Protein AF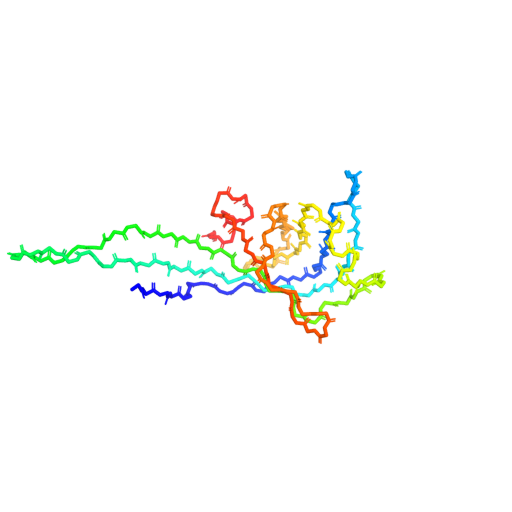-A0A7U9XA75-F1 (afdb_monomer_lite)

Secondary structure (DSSP, 8-state):
-EEEEEEEEE-EEEEEEEEETTEEEEEEEE--EEEEEEEEEEE--TTS--EEEEEEEEEEEEE-S-EESS---HHHHTTEEEEEEEEEEEPTTS-EEEEEEEEEEEEEE-TTS-EEEEE-TTSHHHHHHT-

Foldseek 3Di:
DDKDWDDKFWWAFKWKWFQFPNDTHTFFTAGKIKTKMWDKDWADDVPDDIDIDDTFIKIKIKGWQTGTPDDDDPVNVVRGPAMKMWTWGQDPVRDTDIAIQGGWDWPDDDVRTMTITIDGCPGPSNVVVVD

Structure (mmCIF, N/CA/C/O backbone):
data_AF-A0A7U9XA75-F1
#
_entry.id   AF-A0A7U9XA75-F1
#
loop_
_atom_site.group_PDB
_atom_site.id
_atom_site.type_symbol
_atom_site.label_atom_id
_atom_site.label_alt_id
_atom_site.label_comp_id
_atom_site.label_asym_id
_atom_site.label_entity_id
_atom_site.label_seq_id
_atom_site.pdbx_PDB_ins_code
_atom_site.Cartn_x
_atom_site.Cartn_y
_atom_site.Cartn_z
_atom_site.occupancy
_atom_site.B_iso_or_equiv
_atom_site.auth_seq_id
_atom_site.auth_comp_id
_atom_site.auth_asym_id
_atom_site.auth_atom_id
_atom_site.pdbx_PDB_model_num
ATOM 1 N N . MET A 1 1 ? -1.209 5.972 25.155 1.00 63.94 1 MET A N 1
ATOM 2 C CA . MET A 1 1 ? -1.736 6.160 23.784 1.00 63.94 1 MET A CA 1
ATOM 3 C C . MET A 1 1 ? -2.526 4.917 23.411 1.00 63.94 1 MET A C 1
ATOM 5 O O . MET A 1 1 ? -2.012 3.831 23.645 1.00 63.94 1 MET A O 1
ATOM 9 N N . LYS A 1 2 ? -3.757 5.048 22.902 1.00 73.56 2 LYS A N 1
ATOM 10 C CA . LYS A 1 2 ? -4.583 3.900 22.490 1.00 73.56 2 LYS A CA 1
ATOM 11 C C . LYS A 1 2 ? -4.804 3.949 20.978 1.00 73.56 2 LYS A C 1
ATOM 13 O O . LYS A 1 2 ? -5.177 4.998 20.458 1.00 73.56 2 LYS A O 1
ATOM 18 N N . LYS A 1 3 ? -4.570 2.821 20.302 1.00 77.56 3 LYS A N 1
ATOM 19 C CA . LYS A 1 3 ? -4.918 2.610 18.892 1.00 77.56 3 LYS A CA 1
ATOM 20 C C . LYS A 1 3 ? -6.161 1.728 18.814 1.00 77.56 3 LYS A C 1
ATOM 22 O O . LYS A 1 3 ? -6.282 0.777 19.589 1.00 77.56 3 LYS A O 1
ATOM 27 N N . ARG A 1 4 ? -7.081 2.041 17.909 1.00 83.44 4 ARG A N 1
ATOM 28 C CA . ARG A 1 4 ? -8.281 1.237 17.652 1.00 83.44 4 ARG A CA 1
ATOM 29 C C . ARG A 1 4 ? -8.535 1.178 16.151 1.00 83.44 4 ARG A C 1
ATOM 31 O O . ARG A 1 4 ? -8.565 2.221 15.515 1.00 83.44 4 ARG A O 1
ATOM 38 N N . MET A 1 5 ? -8.748 -0.016 15.609 1.00 86.62 5 MET A N 1
ATOM 39 C CA . MET A 1 5 ? -9.224 -0.167 14.235 1.00 86.62 5 MET A CA 1
ATOM 40 C C . MET A 1 5 ? -10.698 0.232 14.160 1.00 86.62 5 MET A C 1
ATOM 42 O O . MET A 1 5 ? -11.500 -0.208 14.985 1.00 86.62 5 MET A O 1
ATOM 46 N N . ILE A 1 6 ? -11.030 1.091 13.202 1.00 87.88 6 ILE A N 1
ATOM 47 C CA . ILE A 1 6 ? -12.381 1.610 12.971 1.00 87.88 6 ILE A CA 1
ATOM 48 C C . ILE A 1 6 ? -13.053 0.874 11.819 1.00 87.88 6 ILE A C 1
ATOM 50 O O . ILE A 1 6 ? -14.214 0.491 11.933 1.00 87.88 6 ILE A O 1
ATOM 54 N N . LYS A 1 7 ? -12.328 0.676 10.716 1.00 87.44 7 LYS A N 1
ATOM 55 C CA . LYS A 1 7 ? -12.845 0.052 9.495 1.00 87.44 7 LYS A CA 1
ATOM 56 C C . LYS A 1 7 ? -11.716 -0.717 8.814 1.00 87.44 7 LYS A C 1
ATOM 58 O O . LYS A 1 7 ? -10.571 -0.272 8.848 1.00 87.44 7 LYS A O 1
ATOM 63 N N . SER A 1 8 ? -12.050 -1.852 8.217 1.00 91.75 8 SER A N 1
ATOM 64 C CA . SER A 1 8 ? -11.159 -2.633 7.360 1.00 91.75 8 SER A CA 1
ATOM 65 C C . SER A 1 8 ? -11.890 -2.871 6.047 1.00 91.75 8 SER A C 1
ATOM 67 O O . SER A 1 8 ? -13.022 -3.358 6.062 1.00 91.75 8 SER A O 1
ATOM 69 N N . ILE A 1 9 ? -11.302 -2.424 4.941 1.00 92.50 9 ILE A N 1
ATOM 70 C CA . ILE A 1 9 ? -11.963 -2.342 3.637 1.00 92.50 9 ILE A CA 1
ATOM 71 C C . ILE A 1 9 ? -11.126 -3.142 2.642 1.00 92.50 9 ILE A C 1
ATOM 73 O O . ILE A 1 9 ? -9.988 -2.743 2.379 1.00 92.50 9 ILE A O 1
ATOM 77 N N . PRO A 1 10 ? -11.637 -4.267 2.116 1.00 94.00 10 PRO A N 1
ATOM 78 C CA . PRO A 1 10 ? -10.975 -4.961 1.026 1.00 94.00 10 PRO A CA 1
ATOM 79 C C . PRO A 1 10 ? -11.109 -4.139 -0.257 1.00 94.00 10 PRO A C 1
ATOM 81 O O . PRO A 1 10 ? -12.158 -3.552 -0.525 1.00 94.00 10 PRO A O 1
ATOM 84 N N . LEU A 1 11 ? -10.037 -4.113 -1.032 1.00 95.06 11 LEU A N 1
ATOM 85 C CA . LEU A 1 11 ? -9.979 -3.573 -2.377 1.00 95.06 11 LEU A CA 1
ATOM 86 C C . LEU A 1 11 ? -9.532 -4.686 -3.327 1.00 95.06 11 LEU A C 1
ATOM 88 O O . LEU A 1 11 ? -8.859 -5.642 -2.930 1.00 95.06 11 LEU A O 1
ATOM 92 N N . GLU A 1 12 ? -9.887 -4.546 -4.592 1.00 95.06 12 GLU A N 1
ATOM 93 C CA . GLU A 1 12 ? -9.619 -5.534 -5.630 1.00 95.06 12 GLU A CA 1
ATOM 94 C C . GLU A 1 12 ? -8.811 -4.917 -6.769 1.00 95.06 12 GLU A C 1
ATOM 96 O O . GLU A 1 12 ? -8.770 -3.696 -6.928 1.00 95.06 12 GLU A O 1
ATOM 101 N N . GLN A 1 13 ? -8.170 -5.772 -7.571 1.00 95.88 13 GLN A N 1
ATOM 102 C CA . GLN A 1 13 ? -7.458 -5.360 -8.791 1.00 95.88 13 GLN A CA 1
ATOM 103 C C . GLN A 1 13 ? -6.424 -4.252 -8.525 1.00 95.88 13 GLN A C 1
ATOM 105 O O . GLN A 1 13 ? -6.259 -3.316 -9.306 1.00 95.88 13 GLN A O 1
ATOM 110 N N . GLY A 1 14 ? -5.736 -4.357 -7.390 1.00 96.75 14 GLY A N 1
ATOM 111 C CA . GLY A 1 14 ? -4.736 -3.400 -6.964 1.00 96.75 14 GLY A CA 1
ATOM 112 C C . GLY A 1 14 ? -3.516 -3.422 -7.869 1.00 96.75 14 GLY A C 1
ATOM 113 O O . GLY A 1 14 ? -2.945 -4.474 -8.148 1.00 96.75 14 GLY A O 1
ATOM 114 N N . GLU A 1 15 ? -3.082 -2.241 -8.279 1.00 97.69 15 GLU A N 1
ATOM 115 C CA . GLU A 1 15 ? -1.858 -2.016 -9.030 1.00 97.69 15 GLU A CA 1
ATOM 116 C C . GLU A 1 15 ? -0.990 -1.018 -8.269 1.00 97.69 15 GLU A C 1
ATOM 118 O O . GLU A 1 15 ? -1.341 0.160 -8.124 1.00 97.69 15 GLU A O 1
ATOM 123 N N . LEU A 1 16 ? 0.143 -1.506 -7.767 1.00 97.00 16 LEU A N 1
ATOM 124 C CA . LEU A 1 16 ? 1.115 -0.728 -7.015 1.00 97.00 16 LEU A CA 1
ATOM 125 C C . LEU A 1 16 ? 2.208 -0.217 -7.951 1.00 97.00 16 LEU A C 1
ATOM 127 O O . LEU A 1 16 ? 2.851 -0.981 -8.676 1.00 97.00 16 LEU A O 1
ATOM 131 N N . TYR A 1 17 ? 2.459 1.081 -7.887 1.00 97.06 17 TYR A N 1
ATOM 132 C CA . TYR A 1 17 ? 3.416 1.785 -8.720 1.00 97.06 17 TYR A CA 1
ATOM 133 C C . TYR A 1 17 ? 4.485 2.472 -7.879 1.00 97.06 17 TYR A C 1
ATOM 135 O O . TYR A 1 17 ? 4.223 2.957 -6.780 1.00 97.06 17 TYR A O 1
ATOM 143 N N . GLY A 1 18 ? 5.682 2.562 -8.448 1.00 95.94 18 GLY A N 1
ATOM 144 C CA . GLY A 1 18 ? 6.785 3.376 -7.963 1.00 95.94 18 GLY A CA 1
ATOM 145 C C . GLY A 1 18 ? 7.078 4.497 -8.950 1.00 95.94 18 GLY A C 1
ATOM 146 O O . GLY A 1 18 ? 7.027 4.294 -10.167 1.00 95.94 18 GLY A O 1
ATOM 147 N N . ILE A 1 19 ? 7.398 5.682 -8.441 1.00 96.38 19 ILE A N 1
ATOM 148 C CA . ILE A 1 19 ? 7.922 6.779 -9.250 1.00 96.38 19 ILE A CA 1
ATOM 149 C C . ILE A 1 19 ? 9.446 6.692 -9.257 1.00 96.38 19 ILE A C 1
ATOM 151 O O . ILE A 1 19 ? 10.080 6.815 -8.214 1.00 96.38 19 ILE A O 1
ATOM 155 N N . ILE A 1 20 ? 10.032 6.490 -10.437 1.00 95.25 20 ILE A N 1
ATOM 156 C CA . ILE A 1 20 ? 11.480 6.346 -10.637 1.00 95.25 20 ILE A CA 1
ATOM 157 C C . ILE A 1 20 ? 11.900 7.332 -11.720 1.00 95.25 20 ILE A C 1
ATOM 159 O O . ILE A 1 20 ? 11.388 7.292 -12.840 1.00 95.25 20 ILE A O 1
ATOM 163 N N . SER A 1 21 ? 12.793 8.264 -11.380 1.00 94.06 21 SER A N 1
ATOM 164 C CA . SER A 1 21 ? 13.242 9.331 -12.293 1.00 94.06 21 SER A CA 1
ATOM 165 C C . SER A 1 21 ? 12.078 10.073 -12.982 1.00 94.06 21 SER A C 1
ATOM 167 O O . SER A 1 21 ? 12.130 10.373 -14.174 1.00 94.06 21 SER A O 1
ATOM 169 N N . GLY A 1 22 ? 10.993 10.324 -12.240 1.00 92.50 22 GLY A N 1
ATOM 170 C CA . GLY A 1 22 ? 9.787 11.001 -12.736 1.00 92.50 22 GLY A CA 1
ATOM 171 C C . GLY A 1 22 ? 8.854 10.137 -13.594 1.00 92.50 22 GLY A C 1
ATOM 172 O O . GLY A 1 22 ? 7.865 10.649 -14.111 1.00 92.50 22 GLY A O 1
ATOM 173 N N . ARG A 1 23 ? 9.136 8.839 -13.758 1.00 95.56 23 ARG A N 1
ATOM 174 C CA . ARG A 1 23 ? 8.283 7.896 -14.494 1.00 95.56 23 ARG A CA 1
ATOM 175 C C . ARG A 1 23 ? 7.514 7.007 -13.531 1.00 95.56 23 ARG A C 1
ATOM 177 O O . ARG A 1 23 ? 8.080 6.520 -12.560 1.00 95.56 23 ARG A O 1
ATOM 184 N N . ARG A 1 24 ? 6.244 6.761 -13.843 1.00 95.69 24 ARG A N 1
ATOM 185 C CA . ARG A 1 24 ? 5.382 5.831 -13.111 1.00 95.69 24 ARG A CA 1
ATOM 186 C C . ARG A 1 24 ? 5.604 4.411 -13.619 1.00 95.69 24 ARG A C 1
ATOM 188 O O . ARG A 1 24 ? 5.407 4.141 -14.802 1.00 95.69 24 ARG A O 1
ATOM 195 N N . ILE A 1 25 ? 6.027 3.523 -12.729 1.00 96.56 25 ILE A N 1
ATOM 196 C CA . ILE A 1 25 ? 6.470 2.168 -13.050 1.00 96.56 25 ILE A CA 1
ATOM 197 C C . ILE A 1 25 ? 5.643 1.168 -12.244 1.00 96.56 25 ILE A C 1
ATOM 199 O O . ILE A 1 25 ? 5.610 1.261 -11.022 1.00 96.56 25 ILE A O 1
ATOM 203 N N . LEU A 1 26 ? 4.982 0.217 -12.914 1.00 96.81 26 LEU A N 1
ATOM 204 C CA . LEU A 1 26 ? 4.246 -0.853 -12.233 1.00 96.81 26 LEU A CA 1
ATOM 205 C C . LEU A 1 26 ? 5.235 -1.771 -11.508 1.00 96.81 26 LEU A C 1
ATOM 207 O O . LEU A 1 26 ? 6.135 -2.334 -12.144 1.00 96.81 26 LEU A O 1
ATOM 211 N N . LEU A 1 27 ? 5.053 -1.892 -10.197 1.00 95.75 27 LEU A N 1
ATOM 212 C CA . LEU A 1 27 ? 5.862 -2.721 -9.313 1.00 95.75 27 LEU A CA 1
ATOM 213 C C . LEU A 1 27 ? 5.202 -4.070 -9.095 1.00 95.75 27 LEU A C 1
ATOM 215 O O . LEU A 1 27 ? 5.848 -5.091 -9.293 1.00 95.75 27 LEU A O 1
ATOM 219 N N . ALA A 1 28 ? 3.921 -4.075 -8.733 1.00 95.69 28 ALA A N 1
ATOM 220 C CA . ALA A 1 28 ? 3.220 -5.304 -8.406 1.00 95.69 28 ALA A CA 1
ATOM 221 C C . ALA A 1 28 ? 1.702 -5.174 -8.545 1.00 95.69 28 ALA A C 1
ATOM 223 O O . ALA A 1 28 ? 1.157 -4.064 -8.559 1.00 95.69 28 ALA A O 1
ATOM 224 N N . LYS A 1 29 ? 1.027 -6.321 -8.614 1.00 96.75 29 LYS A N 1
ATOM 225 C CA . LYS A 1 29 ? -0.430 -6.434 -8.517 1.00 96.75 29 LYS A CA 1
ATOM 226 C C . LYS A 1 29 ? -0.824 -7.092 -7.199 1.00 96.75 29 LYS A C 1
ATOM 228 O O . LYS A 1 29 ? -0.132 -7.984 -6.723 1.00 96.75 29 LYS A O 1
ATOM 233 N N . CYS A 1 30 ? -1.923 -6.668 -6.589 1.00 95.25 30 CYS A N 1
ATOM 234 C CA . CYS A 1 30 ? -2.384 -7.223 -5.316 1.00 95.25 30 CYS A CA 1
ATOM 235 C C . CYS A 1 30 ? -3.899 -7.065 -5.134 1.00 95.25 30 CYS A C 1
ATOM 237 O O . CYS A 1 30 ? -4.558 -6.367 -5.897 1.00 95.25 30 CYS A O 1
ATOM 239 N N . ASN A 1 31 ? -4.451 -7.690 -4.092 1.00 95.44 31 ASN A N 1
ATOM 240 C CA . ASN A 1 31 ? -5.790 -7.384 -3.582 1.00 95.44 31 ASN A CA 1
ATOM 241 C C . ASN A 1 31 ? -5.624 -6.686 -2.229 1.00 95.44 31 ASN A C 1
ATOM 243 O O . ASN A 1 31 ? -5.487 -7.367 -1.206 1.00 95.44 31 ASN A O 1
ATOM 247 N N . PRO A 1 32 ? -5.503 -5.348 -2.216 1.00 95.31 32 PRO A N 1
ATOM 248 C CA . PRO A 1 32 ? -5.095 -4.646 -1.021 1.00 95.31 32 PRO A CA 1
ATOM 249 C C . PRO A 1 32 ? -6.219 -4.570 0.007 1.00 95.31 32 PRO A C 1
ATOM 251 O O . PRO A 1 32 ? -7.403 -4.641 -0.309 1.00 95.31 32 PRO A O 1
ATOM 254 N N . ARG A 1 33 ? -5.848 -4.357 1.266 1.00 94.75 33 ARG A N 1
ATOM 255 C CA . ARG A 1 33 ? -6.789 -4.046 2.345 1.00 94.75 33 ARG A CA 1
ATOM 256 C C . ARG A 1 33 ? -6.416 -2.719 2.972 1.00 94.75 33 ARG A C 1
ATOM 258 O O . ARG A 1 33 ? -5.254 -2.506 3.307 1.00 94.75 33 ARG A O 1
ATOM 265 N N . VAL A 1 34 ? -7.399 -1.846 3.165 1.00 92.75 34 VAL A N 1
ATOM 266 C CA . VAL A 1 34 ? -7.192 -0.574 3.858 1.00 92.75 34 VAL A CA 1
ATOM 267 C C . VAL A 1 34 ? -7.778 -0.631 5.257 1.00 92.75 34 VAL A C 1
ATOM 269 O O . VAL A 1 34 ? -8.980 -0.834 5.434 1.00 92.75 34 VAL A O 1
ATOM 272 N N . GLU A 1 35 ? -6.931 -0.433 6.260 1.00 91.75 35 GLU A N 1
ATOM 273 C CA . GLU A 1 35 ? -7.315 -0.381 7.667 1.00 91.75 35 GLU A CA 1
ATOM 274 C C . GLU A 1 35 ? -7.269 1.056 8.173 1.00 91.75 35 GLU A C 1
ATOM 276 O O . GLU A 1 35 ? -6.224 1.705 8.177 1.00 91.75 35 GLU A O 1
ATOM 281 N N . ILE A 1 36 ? -8.415 1.557 8.625 1.00 88.94 36 ILE A N 1
ATOM 282 C CA . ILE A 1 36 ? -8.538 2.891 9.205 1.00 88.94 36 ILE A CA 1
ATOM 283 C C . ILE A 1 36 ? -8.365 2.775 10.712 1.00 88.94 36 ILE A C 1
ATOM 285 O O . ILE A 1 36 ? -9.190 2.173 11.405 1.00 88.94 36 ILE A O 1
ATOM 289 N N . MET A 1 37 ? -7.304 3.384 11.224 1.00 86.38 37 MET A N 1
ATOM 290 C CA . MET A 1 37 ? -6.931 3.363 12.632 1.00 86.38 37 MET A CA 1
ATOM 291 C C . MET A 1 37 ? -7.226 4.707 13.287 1.00 86.38 37 MET A C 1
ATOM 293 O O . MET A 1 37 ? -6.847 5.753 12.774 1.00 86.38 37 MET A O 1
ATOM 297 N N . GLU A 1 38 ? -7.848 4.682 14.459 1.00 84.12 38 GLU A N 1
ATOM 298 C CA . GLU A 1 38 ? -8.062 5.835 15.328 1.00 84.12 38 GLU A CA 1
ATOM 299 C C . GLU A 1 38 ? -6.984 5.875 16.412 1.00 84.12 38 GLU A C 1
ATOM 301 O O . GLU A 1 38 ? -6.808 4.924 17.186 1.00 84.12 38 GLU A O 1
ATOM 306 N N . HIS A 1 39 ? -6.270 6.998 16.487 1.00 80.88 39 HIS A N 1
ATOM 307 C CA . HIS A 1 39 ? -5.347 7.297 17.577 1.00 80.88 39 HIS A CA 1
ATOM 308 C C . HIS A 1 39 ? -5.991 8.282 18.552 1.00 80.88 39 HIS A C 1
ATOM 310 O O . HIS A 1 39 ? -6.421 9.365 18.152 1.00 80.88 39 HIS A O 1
ATOM 316 N N . SER A 1 40 ? -6.018 7.915 19.836 1.00 75.25 40 SER A N 1
ATOM 317 C CA . SER A 1 40 ? -6.467 8.785 20.926 1.00 75.25 40 SER A CA 1
ATOM 318 C C . SER A 1 40 ? -5.420 8.882 22.038 1.00 75.25 40 SER A C 1
ATOM 320 O O . SER A 1 40 ? -4.800 7.890 22.458 1.00 75.25 40 SER A O 1
ATOM 322 N N . THR A 1 41 ? -5.238 10.106 22.537 1.00 75.50 41 THR A N 1
ATOM 323 C CA . THR A 1 41 ? -4.361 10.402 23.670 1.00 75.50 41 THR A CA 1
ATOM 324 C C . THR A 1 41 ? -5.191 10.972 24.808 1.00 75.50 41 THR A C 1
ATOM 326 O O . THR A 1 41 ? -5.886 11.975 24.654 1.00 75.50 41 THR A O 1
ATOM 329 N N . ASN A 1 42 ? -5.118 10.318 25.965 1.00 74.06 42 ASN A N 1
ATOM 330 C CA . ASN A 1 42 ? -5.678 10.860 27.193 1.00 74.06 42 ASN A CA 1
ATOM 331 C C . ASN A 1 42 ? -4.655 11.821 27.806 1.00 74.06 42 ASN A C 1
ATOM 333 O O . ASN A 1 42 ? -3.496 11.433 27.976 1.00 74.06 42 ASN A O 1
ATOM 337 N N . VAL A 1 43 ? -5.069 13.051 28.101 1.00 74.56 43 VAL A N 1
ATOM 338 C CA . VAL A 1 43 ? -4.211 14.061 28.721 1.00 74.56 43 VAL A CA 1
ATOM 339 C C . VAL A 1 43 ? -4.617 14.198 30.186 1.00 74.56 43 VAL A C 1
ATOM 341 O O . VAL A 1 43 ? -5.702 14.711 30.482 1.00 74.56 43 VAL A O 1
ATOM 344 N N . PRO A 1 44 ? -3.786 13.705 31.121 1.00 69.88 44 PRO A N 1
ATOM 345 C CA . PRO A 1 44 ? -4.061 13.861 32.539 1.00 69.88 44 PRO A CA 1
ATOM 346 C C . PRO A 1 44 ? -3.881 15.329 32.949 1.00 69.88 44 PRO A C 1
ATOM 348 O O . PRO A 1 44 ? -2.913 15.974 32.548 1.00 69.88 44 PRO A O 1
ATOM 351 N N . ILE A 1 45 ? -4.795 15.842 33.775 1.00 73.50 45 ILE A N 1
ATOM 352 C CA . ILE A 1 45 ? -4.632 17.121 34.475 1.00 73.50 45 ILE A CA 1
ATOM 353 C C . ILE A 1 45 ? -4.464 16.819 35.965 1.00 73.50 45 ILE A C 1
ATOM 355 O O . ILE A 1 45 ? -5.238 16.056 36.542 1.00 73.50 45 ILE A O 1
ATOM 359 N N . LEU A 1 46 ? -3.462 17.425 36.599 1.00 68.00 46 LEU A N 1
ATOM 360 C CA . LEU A 1 46 ? -3.291 17.372 38.051 1.00 68.00 46 LEU A CA 1
ATOM 361 C C . LEU A 1 46 ? -4.471 18.064 38.749 1.00 68.00 46 LEU A C 1
ATOM 363 O O . LEU A 1 46 ? -4.724 19.243 38.521 1.00 68.00 46 LEU A O 1
ATOM 367 N N . GLY A 1 47 ? -5.187 17.325 39.600 1.00 70.38 47 GLY A N 1
ATOM 368 C CA . GLY A 1 47 ? -6.287 17.858 40.413 1.00 70.38 47 GLY A CA 1
ATOM 369 C C . GLY A 1 4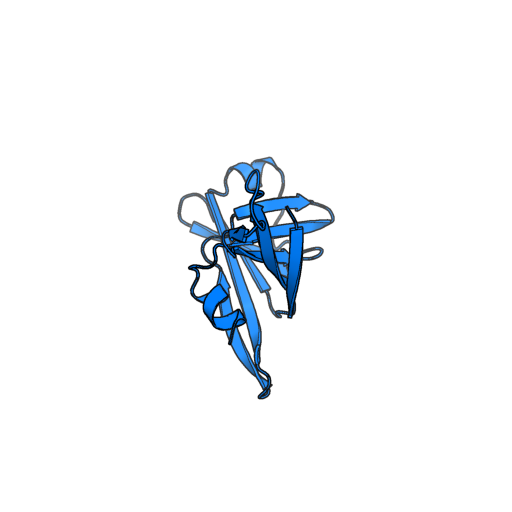7 ? -7.624 18.054 39.687 1.00 70.38 47 GLY A C 1
ATOM 370 O O . GLY A 1 47 ? -8.548 18.592 40.288 1.00 70.38 47 GLY A O 1
ATOM 371 N N . ALA A 1 48 ? -7.760 17.614 38.432 1.00 72.81 48 ALA A N 1
ATOM 372 C CA . ALA A 1 48 ? -9.010 17.701 37.674 1.00 72.81 48 ALA A CA 1
ATOM 373 C C . ALA A 1 48 ? -9.274 16.430 36.853 1.00 72.81 48 ALA A C 1
ATOM 375 O O . ALA A 1 48 ? -8.411 15.563 36.710 1.00 72.81 48 ALA A O 1
ATOM 376 N N . GLN A 1 49 ? -10.487 16.313 36.307 1.00 70.38 49 GLN A N 1
ATOM 377 C CA . GLN A 1 49 ? -10.839 15.204 35.425 1.00 70.38 49 GLN A CA 1
ATOM 378 C C . GLN A 1 49 ? -10.011 15.291 34.132 1.00 70.38 49 GLN A C 1
ATOM 380 O O . GLN A 1 49 ? -9.915 16.346 33.506 1.00 70.38 49 GLN A O 1
ATOM 385 N N . SER A 1 50 ? -9.382 14.179 33.748 1.00 69.69 50 SER A N 1
ATOM 386 C CA . SER A 1 50 ? -8.625 14.073 32.497 1.00 69.69 50 SER A CA 1
ATOM 387 C C . SER A 1 50 ? -9.523 14.337 31.287 1.00 69.69 50 SER A C 1
ATOM 389 O O . SER A 1 50 ? -10.689 13.938 31.302 1.00 69.69 50 SER A O 1
ATOM 391 N N . TYR A 1 51 ? -8.976 14.910 30.216 1.00 68.38 51 TYR A N 1
ATOM 392 C CA . TYR A 1 51 ? -9.692 15.111 28.952 1.00 68.38 51 TYR A CA 1
ATOM 393 C C . TYR A 1 51 ? -8.953 14.441 27.787 1.00 68.38 51 TYR A C 1
ATOM 395 O O . TYR A 1 51 ? -7.735 14.252 27.817 1.00 68.38 51 TYR A O 1
ATOM 403 N N . GLN A 1 52 ? -9.689 14.045 26.746 1.00 61.50 52 GLN A N 1
ATOM 404 C CA . GLN A 1 52 ? -9.096 13.427 25.557 1.00 61.50 52 GLN A CA 1
ATOM 405 C C . GLN A 1 52 ? -8.665 14.496 24.544 1.00 61.50 52 GLN A C 1
ATOM 407 O O . GLN A 1 52 ? -9.462 15.361 24.184 1.00 61.50 52 GLN A O 1
ATOM 412 N N . ILE A 1 53 ? -7.423 14.414 24.048 1.00 62.94 53 ILE A N 1
ATOM 413 C CA . ILE A 1 53 ? -6.915 15.261 22.957 1.00 62.94 53 ILE A CA 1
ATOM 414 C C . ILE A 1 53 ? -6.718 14.448 21.669 1.00 62.94 53 ILE A C 1
ATOM 416 O O . ILE A 1 53 ? -6.156 13.354 21.686 1.00 62.94 53 ILE A O 1
ATOM 420 N N . LYS A 1 54 ? -7.148 15.088 20.566 1.00 55.88 54 LYS A N 1
ATOM 421 C CA . LYS A 1 54 ? -6.980 14.813 19.125 1.00 55.88 54 LYS A CA 1
ATOM 422 C C . LYS A 1 54 ? -7.131 13.360 18.671 1.00 55.88 54 LYS A C 1
ATOM 424 O O . LYS A 1 54 ? -6.226 12.542 18.787 1.00 55.88 54 LYS A O 1
ATOM 429 N N . LYS A 1 55 ? -8.256 13.147 17.988 1.00 59.81 55 LYS A N 1
ATOM 430 C CA . LYS A 1 55 ? -8.525 12.051 17.066 1.00 59.81 55 LYS A CA 1
ATOM 431 C C . LYS A 1 55 ? -7.706 12.267 15.789 1.00 59.81 55 LYS A C 1
ATOM 433 O O . LYS A 1 55 ? -7.848 13.311 15.157 1.00 59.81 55 LYS A O 1
ATOM 438 N N . ARG A 1 56 ? -6.825 11.333 15.441 1.00 64.69 56 ARG A N 1
ATOM 439 C CA . ARG A 1 56 ? -6.198 11.268 14.110 1.00 64.69 56 ARG A CA 1
ATOM 440 C C . ARG A 1 56 ? -6.551 9.934 13.490 1.00 64.69 56 ARG A C 1
ATOM 442 O O . ARG A 1 56 ? -6.428 8.919 14.187 1.00 64.69 56 ARG A O 1
ATOM 449 N N . HIS A 1 57 ? -6.968 9.949 12.228 1.00 71.12 57 HIS A N 1
ATOM 450 C CA . HIS A 1 57 ? -7.111 8.721 11.470 1.00 71.12 57 HIS A CA 1
ATOM 451 C C . HIS A 1 57 ? -5.875 8.485 10.609 1.00 71.12 57 HIS A C 1
ATOM 453 O O . HIS A 1 57 ? -5.339 9.408 10.001 1.00 71.12 57 HIS A O 1
ATOM 459 N N . ILE A 1 58 ? -5.415 7.242 10.583 1.00 73.88 58 ILE A N 1
ATOM 460 C CA . ILE A 1 58 ? -4.367 6.783 9.671 1.00 73.88 58 ILE A CA 1
ATOM 461 C C . ILE A 1 58 ? -4.970 5.651 8.857 1.00 73.88 58 ILE A C 1
ATOM 463 O O . ILE A 1 58 ? -5.586 4.756 9.436 1.00 73.88 58 ILE A O 1
ATOM 467 N N . ALA A 1 59 ? -4.811 5.700 7.539 1.00 78.50 59 ALA A N 1
ATOM 468 C CA . ALA A 1 59 ? -5.111 4.562 6.686 1.00 78.50 59 ALA A CA 1
ATOM 469 C C . ALA A 1 59 ? -3.823 3.779 6.438 1.00 78.50 59 ALA A C 1
ATOM 471 O O . ALA A 1 59 ? -2.844 4.328 5.927 1.00 78.50 59 ALA A O 1
ATOM 472 N N . ILE A 1 60 ? -3.847 2.507 6.822 1.00 81.69 60 ILE A N 1
ATOM 473 C CA . ILE A 1 60 ? -2.802 1.531 6.532 1.00 81.69 60 ILE A CA 1
ATOM 474 C C . ILE A 1 60 ? -3.250 0.763 5.297 1.00 81.69 60 ILE A C 1
ATOM 476 O O . ILE A 1 60 ? -4.327 0.172 5.301 1.00 81.69 60 ILE A O 1
ATOM 480 N N . VAL A 1 61 ? -2.443 0.793 4.246 1.00 82.88 61 VAL A N 1
ATOM 481 C CA . VAL A 1 61 ? -2.675 0.056 3.006 1.00 82.88 61 VAL A CA 1
ATOM 482 C C . VAL A 1 61 ? -1.790 -1.181 3.037 1.00 82.88 61 VAL A C 1
ATOM 484 O O . VAL A 1 61 ? -0.565 -1.074 3.038 1.00 82.88 61 VAL A O 1
ATOM 487 N N . LEU A 1 62 ? -2.428 -2.344 3.097 1.00 86.25 62 LEU A N 1
ATOM 488 C CA . LEU A 1 62 ? -1.788 -3.651 3.123 1.00 86.25 62 LEU A CA 1
ATOM 489 C C . LEU A 1 62 ? -1.876 -4.260 1.732 1.00 86.25 62 LEU A C 1
ATOM 491 O O . LEU A 1 62 ? -2.977 -4.466 1.224 1.00 86.25 62 LEU A O 1
ATOM 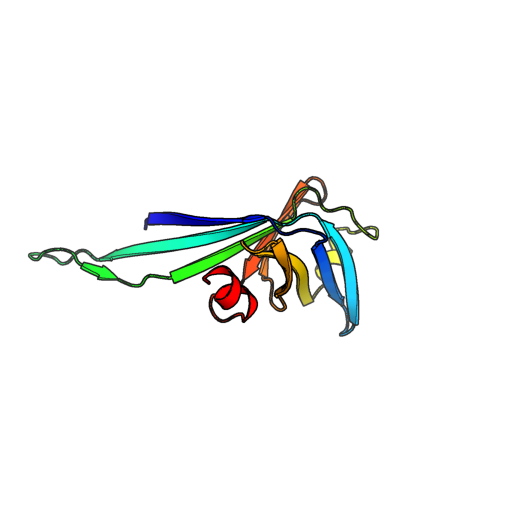495 N N . CYS A 1 63 ? -0.735 -4.572 1.140 1.00 87.88 63 CYS A N 1
ATOM 496 C CA . CYS A 1 63 ? -0.626 -5.319 -0.103 1.00 87.88 63 CYS A CA 1
ATOM 497 C C . CYS A 1 63 ? -0.055 -6.699 0.247 1.00 87.88 63 CYS A C 1
ATOM 499 O O . CYS A 1 63 ? 1.165 -6.822 0.349 1.00 87.88 63 CYS A O 1
ATOM 501 N N . PRO A 1 64 ? -0.905 -7.710 0.496 1.00 80.81 64 PRO A N 1
ATOM 502 C CA . PRO A 1 64 ? -0.430 -9.01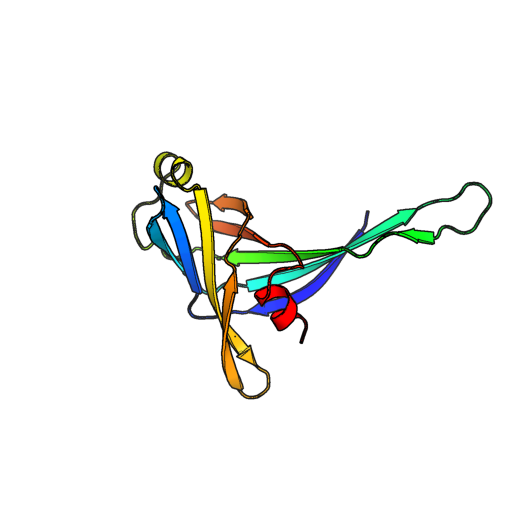4 0.929 1.00 80.81 64 PRO A CA 1
ATOM 503 C C . PRO A 1 64 ? 0.200 -9.776 -0.235 1.00 80.81 64 PRO A C 1
ATOM 505 O O . PRO A 1 64 ? -0.422 -9.857 -1.297 1.00 80.81 64 PRO A O 1
ATOM 508 N N . SER A 1 65 ? 1.406 -10.311 -0.019 1.00 84.94 65 SER A N 1
ATOM 509 C CA . SER A 1 65 ? 2.200 -11.086 -0.994 1.00 84.94 65 SER A CA 1
ATOM 510 C C . SER A 1 65 ? 2.012 -10.608 -2.446 1.00 84.94 65 SER A C 1
ATOM 512 O O . SER A 1 65 ? 1.454 -11.338 -3.274 1.00 84.94 65 SER A O 1
ATOM 514 N N . PRO A 1 66 ? 2.358 -9.345 -2.750 1.00 86.94 66 PRO A N 1
ATOM 515 C CA . PRO A 1 66 ? 2.004 -8.735 -4.019 1.00 86.94 66 PRO A CA 1
ATOM 516 C C . PRO A 1 66 ? 2.745 -9.432 -5.171 1.00 86.94 66 PRO A C 1
ATOM 518 O O . PRO A 1 66 ? 3.936 -9.717 -5.083 1.00 86.94 66 PRO A O 1
ATOM 521 N N . ASP A 1 67 ? 2.038 -9.693 -6.270 1.00 91.62 67 ASP A N 1
ATOM 522 C CA . ASP A 1 67 ? 2.591 -10.347 -7.456 1.00 91.62 67 ASP A CA 1
ATOM 523 C C . ASP A 1 67 ? 3.471 -9.356 -8.221 1.00 91.62 67 ASP A C 1
ATOM 525 O O . ASP A 1 67 ? 2.976 -8.426 -8.874 1.00 91.62 67 ASP A O 1
ATOM 529 N N . ALA A 1 68 ? 4.784 -9.507 -8.066 1.00 90.06 68 ALA A N 1
ATOM 530 C CA . ALA A 1 68 ? 5.762 -8.584 -8.609 1.00 90.06 68 ALA A CA 1
ATOM 531 C C . ALA A 1 68 ? 5.741 -8.609 -10.145 1.00 90.06 68 ALA A C 1
ATOM 533 O O . ALA A 1 68 ? 6.001 -9.615 -10.799 1.00 90.06 68 ALA A O 1
ATOM 534 N N . ALA A 1 69 ? 5.495 -7.449 -10.750 1.00 89.44 69 ALA A N 1
ATOM 535 C CA . ALA A 1 69 ? 5.484 -7.277 -12.202 1.00 89.44 69 ALA A CA 1
ATOM 536 C C . ALA A 1 69 ? 6.901 -7.228 -12.810 1.00 89.44 69 ALA A C 1
ATOM 538 O O . ALA A 1 69 ? 7.055 -7.091 -14.027 1.00 89.44 69 ALA A O 1
ATOM 539 N N . ARG A 1 70 ? 7.933 -7.250 -11.963 1.00 89.50 70 ARG A N 1
ATOM 540 C CA . ARG A 1 70 ? 9.357 -7.193 -12.303 1.00 89.50 70 ARG A CA 1
ATOM 541 C C . ARG A 1 70 ? 10.185 -7.711 -11.131 1.00 89.50 70 ARG A C 1
ATOM 543 O O . ARG A 1 70 ? 9.675 -7.822 -10.024 1.00 89.50 70 ARG A O 1
ATOM 550 N N . GLU A 1 71 ? 11.469 -7.941 -11.369 1.00 90.12 71 GLU A N 1
ATOM 551 C CA . GLU A 1 71 ? 12.428 -8.144 -10.286 1.00 90.12 71 GLU A CA 1
ATOM 552 C C . GLU A 1 71 ? 12.550 -6.857 -9.459 1.00 90.12 71 GLU A C 1
ATOM 554 O O . GLU A 1 71 ? 12.756 -5.768 -10.006 1.00 90.12 71 GLU A O 1
ATOM 559 N N . ILE A 1 72 ? 12.347 -6.988 -8.151 1.00 90.62 72 ILE A N 1
ATOM 560 C CA . ILE A 1 72 ? 12.418 -5.897 -7.184 1.00 90.62 72 ILE A CA 1
ATOM 561 C C . ILE A 1 72 ? 13.348 -6.357 -6.073 1.00 90.62 72 ILE A C 1
ATOM 563 O O . ILE A 1 72 ? 13.027 -7.283 -5.335 1.00 90.62 72 ILE A O 1
ATOM 567 N N . ASP A 1 73 ? 14.485 -5.687 -5.954 1.00 92.44 73 ASP A N 1
ATOM 568 C CA . ASP A 1 73 ? 15.437 -5.863 -4.870 1.00 92.44 73 ASP A CA 1
ATOM 569 C C . ASP A 1 73 ? 15.600 -4.555 -4.078 1.00 92.44 73 ASP A C 1
ATOM 571 O O . ASP A 1 73 ? 14.989 -3.520 -4.375 1.00 92.44 73 ASP A O 1
ATOM 575 N N . GLU A 1 74 ? 16.430 -4.595 -3.037 1.00 92.88 74 GLU A N 1
ATOM 576 C CA . GLU A 1 74 ? 16.712 -3.423 -2.209 1.00 92.88 74 GLU A CA 1
ATOM 577 C C . GLU A 1 74 ? 17.280 -2.259 -3.040 1.00 92.88 74 GLU A C 1
ATOM 579 O O . GLU A 1 74 ? 16.848 -1.114 -2.886 1.00 92.88 74 GLU A O 1
ATOM 584 N N . ALA A 1 75 ? 18.214 -2.543 -3.953 1.00 94.81 75 ALA A N 1
ATOM 585 C CA . ALA A 1 75 ? 18.857 -1.528 -4.783 1.00 94.81 75 ALA A CA 1
ATOM 586 C C . ALA A 1 75 ? 17.844 -0.824 -5.695 1.00 94.81 75 ALA A C 1
ATOM 588 O O . ALA A 1 75 ? 17.868 0.402 -5.827 1.00 94.81 75 ALA A O 1
ATOM 589 N N . PHE A 1 76 ? 16.914 -1.576 -6.281 1.00 94.06 76 PHE A N 1
ATOM 590 C CA . PHE A 1 76 ? 15.817 -1.041 -7.068 1.00 94.06 76 PHE A CA 1
ATOM 591 C C . PHE A 1 76 ? 14.897 -0.161 -6.217 1.00 94.06 76 PHE A C 1
ATOM 593 O O . PHE A 1 76 ? 14.584 0.962 -6.623 1.00 94.06 76 PHE A O 1
ATOM 600 N N . LEU A 1 77 ? 14.489 -0.620 -5.028 1.00 94.44 77 LEU A N 1
ATOM 601 C CA . LEU A 1 77 ? 13.610 0.143 -4.132 1.00 94.44 77 LEU A CA 1
ATOM 602 C C . LEU A 1 77 ? 14.229 1.473 -3.690 1.00 94.44 77 LEU A C 1
ATOM 604 O O . LEU A 1 77 ? 13.509 2.465 -3.585 1.00 94.44 77 LEU A O 1
ATOM 608 N N . GLN A 1 78 ? 15.552 1.541 -3.520 1.00 94.56 78 GLN A N 1
ATOM 609 C CA . GLN A 1 78 ? 16.263 2.794 -3.224 1.00 94.56 78 GLN A CA 1
ATOM 610 C C . GLN A 1 78 ? 16.148 3.841 -4.349 1.00 94.56 78 GLN A C 1
ATOM 612 O O . GLN A 1 78 ? 16.355 5.031 -4.106 1.00 94.56 78 GLN A O 1
ATOM 617 N N . THR A 1 79 ? 15.797 3.437 -5.575 1.00 95.69 79 THR A N 1
ATOM 618 C CA . THR A 1 79 ? 15.553 4.367 -6.695 1.00 95.69 79 THR A CA 1
ATOM 619 C C . THR A 1 79 ? 14.132 4.936 -6.721 1.00 95.69 79 THR A C 1
ATOM 621 O O . THR A 1 79 ? 13.869 5.907 -7.440 1.00 95.69 79 THR A O 1
ATOM 624 N N . VAL A 1 80 ? 13.209 4.348 -5.952 1.00 95.50 80 VAL A N 1
ATOM 625 C CA . VAL A 1 80 ? 11.802 4.752 -5.902 1.00 95.50 80 VAL A CA 1
ATOM 626 C C . VAL A 1 80 ? 11.652 5.971 -4.999 1.00 95.50 80 VAL A C 1
ATOM 628 O O . VAL A 1 80 ? 11.992 5.943 -3.821 1.00 95.50 80 VAL A O 1
ATOM 631 N N . THR A 1 81 ? 11.097 7.057 -5.535 1.00 94.56 81 THR A N 1
ATOM 632 C CA . THR A 1 81 ? 10.915 8.312 -4.786 1.00 94.56 81 THR A CA 1
ATOM 633 C C . THR A 1 81 ? 9.514 8.479 -4.206 1.00 94.56 81 THR A C 1
ATOM 635 O O . THR A 1 81 ? 9.313 9.298 -3.311 1.00 94.56 81 THR A O 1
ATOM 638 N N . ARG A 1 82 ? 8.530 7.731 -4.717 1.00 93.75 82 ARG A N 1
ATOM 639 C CA . ARG A 1 82 ? 7.125 7.777 -4.287 1.00 93.75 82 ARG A CA 1
ATOM 640 C C . ARG A 1 82 ? 6.417 6.482 -4.665 1.00 93.75 82 ARG A C 1
ATOM 642 O O . ARG A 1 82 ? 6.714 5.922 -5.718 1.00 93.75 82 ARG A O 1
ATOM 649 N N . PHE A 1 83 ? 5.460 6.061 -3.843 1.00 95.38 83 PHE A N 1
ATOM 650 C CA . PHE A 1 83 ? 4.585 4.925 -4.121 1.00 95.38 83 PHE A CA 1
ATOM 651 C C . PHE A 1 83 ? 3.152 5.390 -4.368 1.00 95.38 83 PHE A C 1
ATOM 653 O O . PHE A 1 83 ? 2.666 6.300 -3.692 1.00 95.38 83 PHE A O 1
ATOM 660 N N . GLU A 1 84 ? 2.480 4.731 -5.309 1.00 95.31 84 GLU A N 1
ATOM 661 C CA . GLU A 1 84 ? 1.073 4.957 -5.634 1.00 95.31 84 GLU A CA 1
ATOM 662 C C . GLU A 1 84 ? 0.329 3.627 -5.734 1.00 95.31 84 GLU A C 1
ATOM 664 O O . GLU A 1 84 ? 0.866 2.669 -6.282 1.00 95.31 84 GLU A O 1
ATOM 669 N N . LEU A 1 85 ? -0.924 3.575 -5.292 1.00 95.62 85 LEU A N 1
ATOM 670 C CA . LEU A 1 85 ? -1.810 2.428 -5.492 1.00 95.62 85 LEU A CA 1
ATOM 671 C C . LEU A 1 85 ? -3.079 2.878 -6.213 1.00 95.62 85 LEU A C 1
ATOM 673 O O . LEU A 1 85 ? -3.707 3.854 -5.808 1.00 95.62 85 LEU A O 1
ATOM 677 N N . SER A 1 86 ? -3.469 2.137 -7.243 1.00 95.81 86 SER A N 1
ATOM 678 C CA . SER A 1 86 ? -4.814 2.172 -7.823 1.00 95.81 86 SER A CA 1
ATOM 679 C C . SER A 1 86 ? -5.503 0.860 -7.485 1.00 95.81 86 SER A C 1
ATOM 681 O O . SER A 1 86 ? -4.897 -0.183 -7.706 1.00 95.81 86 SER A O 1
ATOM 683 N N . ALA A 1 87 ? -6.714 0.886 -6.941 1.00 96.62 87 ALA A N 1
ATOM 684 C CA . ALA A 1 87 ? -7.470 -0.330 -6.647 1.00 96.62 87 ALA A CA 1
ATOM 685 C C . ALA A 1 87 ? -8.971 -0.042 -6.614 1.00 96.62 87 ALA A C 1
ATOM 687 O O . ALA A 1 87 ? -9.390 1.072 -6.293 1.00 96.62 87 ALA A O 1
ATOM 688 N N . ASP A 1 88 ? -9.780 -1.053 -6.895 1.00 96.25 88 ASP A N 1
ATOM 689 C CA . ASP A 1 88 ? -11.227 -0.915 -6.938 1.00 96.25 88 ASP A CA 1
ATOM 690 C C . ASP A 1 88 ? -11.853 -1.250 -5.585 1.00 96.25 88 ASP A C 1
ATOM 692 O O . ASP A 1 88 ? -11.585 -2.285 -4.976 1.00 96.25 88 ASP A O 1
ATOM 696 N N . MET A 1 89 ? -12.716 -0.357 -5.112 1.00 94.19 89 MET A N 1
ATOM 697 C CA . MET A 1 89 ? -13.563 -0.567 -3.948 1.00 94.19 89 MET A CA 1
ATOM 698 C C . MET A 1 89 ? -14.971 -0.905 -4.420 1.00 94.19 89 MET A C 1
ATOM 700 O O . MET A 1 89 ? -15.613 -0.101 -5.101 1.00 94.19 89 MET A O 1
ATOM 704 N N . GLN A 1 90 ? -15.493 -2.055 -4.004 1.00 92.75 90 GLN A N 1
ATOM 705 C CA . GLN A 1 90 ? -16.905 -2.348 -4.202 1.00 92.75 90 GLN A CA 1
ATOM 706 C C . GLN A 1 90 ? -17.743 -1.595 -3.164 1.00 92.75 90 GLN A C 1
ATOM 708 O O . GLN A 1 90 ? -17.578 -1.756 -1.953 1.00 92.75 90 GLN A O 1
ATOM 713 N N . ARG A 1 91 ? -18.665 -0.763 -3.640 1.00 88.81 91 ARG A N 1
ATOM 714 C CA . ARG A 1 91 ? -19.667 -0.100 -2.805 1.00 88.81 91 ARG A CA 1
ATOM 715 C C . ARG A 1 91 ? -20.770 -1.077 -2.404 1.00 88.81 91 ARG A C 1
ATOM 717 O O . ARG A 1 91 ? -20.961 -2.131 -3.007 1.00 88.81 91 ARG A O 1
ATOM 724 N N . THR A 1 92 ? -21.566 -0.688 -1.413 1.00 88.44 92 THR A N 1
ATOM 725 C CA . THR A 1 92 ? -22.699 -1.489 -0.919 1.00 88.44 92 THR A CA 1
ATOM 726 C C . THR A 1 92 ? -23.798 -1.719 -1.960 1.00 88.44 92 THR A C 1
ATOM 728 O O . THR A 1 92 ? -24.549 -2.682 -1.839 1.00 88.44 92 THR A O 1
ATOM 731 N N . ASP A 1 93 ? -23.889 -0.870 -2.985 1.00 91.38 93 ASP A N 1
ATOM 732 C CA . ASP A 1 93 ? -24.808 -1.011 -4.122 1.00 91.38 93 ASP A CA 1
ATOM 733 C C . ASP A 1 93 ? -24.242 -1.879 -5.262 1.00 91.38 93 ASP A C 1
ATOM 735 O O . ASP A 1 93 ? -24.868 -2.005 -6.314 1.00 91.38 93 ASP A O 1
ATOM 739 N N . GLY A 1 94 ? -23.071 -2.491 -5.063 1.00 91.06 94 GLY A N 1
ATOM 740 C CA . GLY A 1 94 ? -22.413 -3.366 -6.031 1.00 91.06 94 GLY A CA 1
ATOM 741 C C . GLY A 1 94 ? -21.628 -2.632 -7.120 1.00 91.06 94 GLY A C 1
ATOM 742 O O . GLY A 1 94 ? -21.006 -3.291 -7.951 1.00 91.06 94 GLY A O 1
ATOM 743 N N . ILE A 1 95 ? -21.624 -1.294 -7.120 1.00 92.75 95 ILE A N 1
ATOM 744 C CA . ILE A 1 95 ? -20.835 -0.485 -8.054 1.00 92.75 95 ILE A CA 1
ATOM 745 C C . ILE A 1 95 ? -19.376 -0.459 -7.597 1.00 92.75 95 ILE A C 1
ATOM 747 O O . ILE A 1 95 ? -19.085 -0.214 -6.426 1.00 92.75 95 ILE A O 1
ATOM 751 N N . PHE A 1 96 ? -18.455 -0.660 -8.535 1.00 93.19 96 PHE A N 1
ATOM 752 C CA . PHE A 1 96 ? -17.026 -0.523 -8.282 1.00 93.19 96 PHE A CA 1
ATOM 753 C C . PHE A 1 96 ? -16.582 0.920 -8.499 1.00 93.19 96 PHE A C 1
ATOM 755 O O . PHE A 1 96 ? -16.902 1.550 -9.510 1.00 93.19 96 PHE A O 1
ATOM 762 N N . GLU A 1 97 ? -15.847 1.442 -7.527 1.00 93.38 97 GLU A N 1
ATOM 763 C CA . GLU A 1 97 ? -15.224 2.753 -7.575 1.00 93.38 97 GLU A CA 1
ATOM 764 C C . GLU A 1 97 ? -13.710 2.599 -7.487 1.00 93.38 97 GLU A C 1
ATOM 766 O O . GLU A 1 97 ? -13.195 2.024 -6.531 1.00 93.38 97 GLU A O 1
ATOM 771 N N . ASN A 1 98 ? -12.993 3.167 -8.454 1.00 94.38 98 ASN A N 1
ATOM 772 C CA . ASN A 1 98 ? -11.541 3.172 -8.418 1.00 94.38 98 ASN A CA 1
ATOM 773 C C . ASN A 1 98 ? -11.023 4.205 -7.402 1.00 94.38 98 ASN A C 1
ATOM 775 O O . ASN A 1 98 ? -11.382 5.391 -7.437 1.00 94.38 98 ASN A O 1
ATOM 779 N N . LEU A 1 99 ? -10.176 3.744 -6.487 1.00 92.62 99 LEU A N 1
ATOM 780 C CA . LEU A 1 99 ? -9.479 4.556 -5.503 1.00 92.62 99 LEU A CA 1
ATOM 781 C C . LEU A 1 99 ? -8.007 4.679 -5.879 1.00 92.62 99 LEU A C 1
ATOM 783 O O . LEU A 1 99 ? -7.331 3.687 -6.138 1.00 92.62 99 LEU A O 1
ATOM 787 N N . ILE A 1 100 ? -7.507 5.914 -5.833 1.00 92.31 100 ILE A N 1
ATOM 788 C CA . ILE A 1 100 ? -6.106 6.230 -6.103 1.00 92.31 100 ILE A CA 1
ATOM 789 C C . ILE A 1 100 ? -5.480 6.802 -4.834 1.00 92.31 100 ILE A C 1
ATOM 791 O O . ILE A 1 100 ? -5.851 7.885 -4.373 1.00 92.31 100 ILE A O 1
ATOM 795 N N . PHE A 1 101 ? -4.510 6.075 -4.294 1.00 91.81 101 PHE A N 1
ATOM 796 C CA . PHE A 1 101 ? -3.619 6.525 -3.235 1.00 91.81 101 PHE A CA 1
ATOM 797 C C . PHE A 1 101 ? -2.330 6.987 -3.887 1.00 91.81 101 PHE A C 1
ATOM 799 O O . PHE A 1 101 ? -1.507 6.173 -4.286 1.00 91.81 101 PHE A O 1
ATOM 806 N N . ASP A 1 102 ? -2.167 8.291 -4.045 1.00 87.75 102 ASP A N 1
ATOM 807 C CA . ASP A 1 102 ? -1.054 8.849 -4.798 1.00 87.75 102 ASP A CA 1
ATOM 808 C C . ASP A 1 102 ? 0.178 9.088 -3.912 1.00 87.75 102 ASP A C 1
ATOM 810 O O . ASP A 1 102 ? 1.298 8.998 -4.381 1.00 87.75 102 ASP A O 1
ATOM 814 N N . ALA A 1 103 ? 0.028 9.355 -2.619 1.00 85.19 103 ALA A N 1
ATOM 815 C CA . ALA A 1 103 ? 1.157 9.540 -1.704 1.00 85.19 103 ALA A CA 1
ATOM 816 C C . ALA A 1 103 ? 1.186 8.457 -0.620 1.00 85.19 103 ALA A C 1
ATOM 818 O O . ALA A 1 103 ? 0.784 8.696 0.522 1.00 85.19 103 ALA A O 1
ATOM 819 N N . LEU A 1 104 ? 1.655 7.261 -0.982 1.00 92.38 104 LEU A N 1
ATOM 820 C CA . LEU A 1 104 ? 1.914 6.193 -0.019 1.00 92.38 104 LEU A CA 1
ATOM 821 C C . LEU A 1 104 ? 3.305 6.344 0.602 1.00 92.38 104 LEU A C 1
ATOM 823 O O . LEU A 1 104 ? 4.312 6.463 -0.098 1.00 92.38 104 LEU A O 1
ATOM 827 N N . THR A 1 105 ? 3.354 6.306 1.931 1.00 92.19 105 THR A N 1
ATOM 828 C CA . THR A 1 105 ? 4.597 6.247 2.705 1.00 92.19 105 THR A CA 1
ATOM 829 C C . THR A 1 105 ? 4.850 4.794 3.103 1.00 92.19 105 THR A C 1
ATOM 831 O O . THR A 1 105 ? 4.020 4.239 3.827 1.00 92.19 105 THR A O 1
ATOM 834 N N . PRO A 1 106 ? 5.950 4.155 2.668 1.00 93.00 106 PRO A N 1
ATOM 835 C CA . PRO A 1 106 ? 6.247 2.787 3.072 1.00 93.00 106 PRO A CA 1
ATOM 836 C C . PRO A 1 106 ? 6.525 2.727 4.578 1.00 93.00 106 PRO A C 1
ATOM 838 O O . PRO A 1 106 ? 7.251 3.559 5.129 1.00 93.00 106 PRO A O 1
ATOM 841 N N . ARG A 1 107 ? 5.926 1.743 5.249 1.00 93.00 107 ARG A N 1
ATOM 842 C CA . ARG A 1 107 ? 6.227 1.381 6.639 1.00 93.00 107 ARG A CA 1
ATOM 843 C C . ARG A 1 107 ? 7.091 0.139 6.713 1.00 93.00 107 ARG A C 1
ATOM 845 O O . ARG A 1 107 ? 8.043 0.127 7.484 1.00 93.00 107 ARG A O 1
ATOM 852 N N . GLU A 1 108 ? 6.761 -0.851 5.899 1.00 94.50 108 GLU A N 1
ATOM 853 C CA . GLU A 1 108 ? 7.478 -2.113 5.797 1.00 94.50 108 GLU A CA 1
ATOM 854 C C . GLU A 1 108 ? 7.298 -2.655 4.381 1.00 94.50 108 GLU A C 1
ATOM 856 O O . GLU A 1 108 ? 6.208 -2.571 3.815 1.00 94.50 108 GLU A O 1
ATOM 861 N N . ILE A 1 109 ? 8.377 -3.155 3.792 1.00 93.81 109 ILE A N 1
ATOM 862 C CA . ILE A 1 109 ? 8.363 -3.844 2.505 1.00 93.81 109 ILE A CA 1
ATOM 863 C C . ILE A 1 109 ? 9.108 -5.152 2.735 1.00 93.81 109 ILE A C 1
ATOM 865 O O . ILE A 1 109 ? 10.335 -5.149 2.824 1.00 93.81 109 ILE A O 1
ATOM 869 N N . ASP A 1 110 ? 8.361 -6.242 2.875 1.00 93.75 110 ASP A N 1
ATOM 870 C CA . ASP A 1 110 ? 8.921 -7.587 2.892 1.00 93.75 110 ASP A CA 1
ATOM 871 C C . ASP A 1 110 ? 8.982 -8.107 1.450 1.00 93.75 110 ASP A C 1
ATOM 873 O O . ASP A 1 110 ? 7.952 -8.290 0.800 1.00 93.75 110 ASP A O 1
ATOM 877 N N . LEU A 1 111 ? 10.193 -8.299 0.920 1.00 89.56 111 LEU A N 1
ATOM 878 C CA . LEU A 1 111 ? 10.390 -8.786 -0.451 1.00 89.56 111 LEU A CA 1
ATOM 879 C C . LEU A 1 111 ? 9.848 -10.210 -0.649 1.00 89.56 111 LEU A C 1
ATOM 881 O O . LEU A 1 111 ? 9.511 -10.565 -1.776 1.00 89.56 111 LEU A O 1
ATOM 885 N N . ASP A 1 112 ? 9.709 -10.977 0.434 1.00 88.19 112 ASP A N 1
ATOM 886 C CA . ASP A 1 112 ? 9.165 -12.336 0.437 1.00 88.19 112 ASP A CA 1
ATOM 887 C C . ASP A 1 112 ? 7.734 -12.394 1.010 1.00 88.19 112 ASP A C 1
ATOM 889 O O . ASP A 1 112 ? 7.177 -13.480 1.203 1.00 88.19 112 ASP A O 1
ATOM 893 N N . GLY A 1 113 ? 7.123 -11.239 1.292 1.00 91.50 113 GLY A N 1
ATOM 894 C CA . GLY A 1 113 ? 5.891 -11.161 2.067 1.00 91.50 113 GLY A CA 1
ATOM 895 C C . GLY A 1 113 ? 5.057 -9.915 1.796 1.00 91.50 113 GLY A C 1
ATOM 896 O O . GLY A 1 113 ? 4.820 -9.516 0.656 1.00 91.50 113 GLY A O 1
ATOM 897 N N . ASP A 1 114 ? 4.518 -9.342 2.867 1.00 93.38 114 ASP A N 1
ATOM 898 C CA . ASP A 1 114 ? 3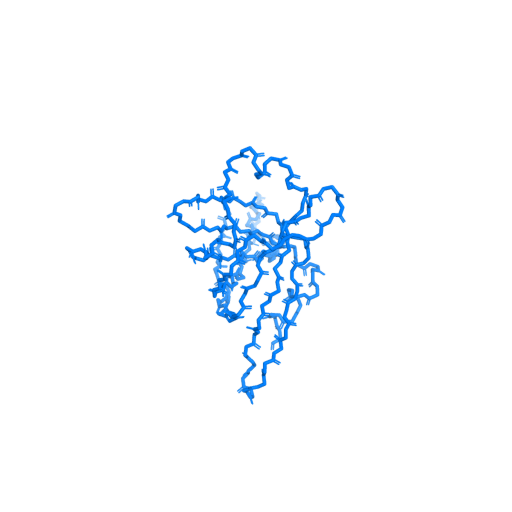.524 -8.279 2.7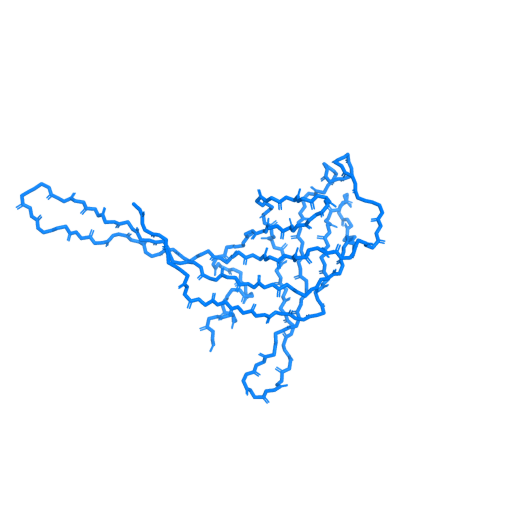87 1.00 93.38 114 ASP A CA 1
ATOM 899 C C . ASP A 1 114 ? 4.172 -6.898 2.714 1.00 93.38 114 ASP A C 1
ATOM 901 O O . ASP A 1 114 ? 5.171 -6.596 3.369 1.00 93.38 114 ASP A O 1
ATOM 905 N N . TRP A 1 115 ? 3.563 -6.018 1.922 1.00 95.81 115 TRP A N 1
ATOM 906 C CA . TRP A 1 115 ? 3.985 -4.628 1.832 1.00 95.81 115 TRP A CA 1
ATOM 907 C C . TRP A 1 115 ? 2.967 -3.743 2.539 1.00 95.81 115 TRP A C 1
ATOM 909 O O . TRP A 1 115 ? 1.762 -3.807 2.278 1.00 95.81 115 TRP A O 1
ATOM 919 N N . ILE A 1 116 ? 3.459 -2.896 3.435 1.00 95.44 116 ILE A N 1
ATOM 920 C CA . ILE A 1 116 ? 2.655 -2.070 4.325 1.00 95.44 116 ILE A CA 1
ATOM 921 C C . ILE A 1 116 ? 2.980 -0.609 4.062 1.00 95.44 116 ILE A C 1
ATOM 923 O O . ILE A 1 116 ? 4.114 -0.151 4.227 1.00 95.44 116 ILE A O 1
ATOM 927 N N . PHE A 1 117 ? 1.947 0.149 3.725 1.00 94.62 117 PHE A N 1
ATOM 928 C CA . PHE A 1 117 ? 2.033 1.581 3.498 1.00 94.62 117 PHE A CA 1
ATOM 929 C C . PHE A 1 117 ? 1.093 2.340 4.424 1.00 94.62 117 PHE A C 1
ATOM 931 O O . PHE A 1 117 ? 0.094 1.815 4.908 1.00 94.62 117 PHE A O 1
ATOM 938 N N . GLU A 1 118 ? 1.383 3.618 4.617 1.00 91.25 118 GLU A N 1
ATOM 939 C CA . GLU A 1 118 ? 0.469 4.574 5.225 1.00 91.25 118 GLU A CA 1
ATOM 940 C C . GLU A 1 118 ? 0.132 5.705 4.260 1.00 91.25 118 GLU A C 1
ATOM 942 O O . GLU A 1 118 ? 0.944 6.110 3.426 1.00 91.25 118 GLU A O 1
ATOM 947 N N . THR A 1 119 ? -1.068 6.254 4.418 1.00 86.81 119 THR A N 1
ATOM 948 C CA . THR A 1 119 ? -1.494 7.476 3.738 1.00 86.81 119 THR A CA 1
ATOM 949 C C . THR A 1 119 ? -2.172 8.433 4.711 1.00 86.81 119 THR A C 1
ATOM 951 O O . THR A 1 119 ? -2.731 8.031 5.738 1.00 86.81 119 THR A O 1
ATOM 954 N N . GLU A 1 120 ? -2.122 9.722 4.385 1.00 77.56 120 GLU A N 1
ATOM 955 C CA . GLU A 1 120 ? -2.713 10.768 5.208 1.00 77.56 120 GLU A CA 1
ATOM 956 C C . GLU A 1 120 ? -4.233 10.887 5.019 1.00 77.56 120 GLU A C 1
ATOM 958 O O . GLU A 1 120 ? -4.782 10.690 3.930 1.00 77.56 120 GLU A O 1
ATOM 963 N N . GLU A 1 121 ? -4.900 11.325 6.093 1.00 69.06 121 GLU A N 1
ATOM 964 C CA . GLU A 1 121 ? -6.346 11.592 6.183 1.00 69.06 121 GLU A CA 1
ATOM 965 C C . GLU A 1 121 ? -6.850 12.599 5.128 1.00 69.06 121 GLU A C 1
ATOM 967 O O . GLU A 1 121 ? -8.029 12.625 4.779 1.00 69.06 121 GLU A O 1
ATOM 972 N N . GLN A 1 122 ? -5.955 13.432 4.592 1.00 63.41 122 GLN A N 1
ATOM 973 C CA . GLN A 1 122 ? -6.294 14.453 3.600 1.00 63.41 122 GLN A CA 1
ATOM 974 C C . GLN A 1 122 ? -6.437 13.906 2.175 1.00 63.41 122 GLN A C 1
ATOM 976 O O . GLN A 1 122 ? -6.983 14.613 1.321 1.00 63.41 122 GLN A O 1
ATOM 981 N N . SER A 1 123 ? -5.986 12.675 1.908 1.00 69.56 123 SER A N 1
ATOM 982 C CA . SER A 1 123 ? -6.108 12.082 0.576 1.00 69.56 123 SER A CA 1
ATOM 983 C C . SER A 1 123 ? -7.584 11.939 0.172 1.00 69.56 123 SER A C 1
ATOM 985 O O . SER A 1 123 ? -8.462 11.635 0.984 1.00 69.56 123 SER A O 1
ATOM 987 N N . ASN A 1 124 ? -7.890 12.172 -1.107 1.00 75.94 124 ASN A N 1
ATOM 988 C CA . ASN A 1 124 ? -9.260 12.021 -1.610 1.00 75.94 124 ASN A CA 1
ATOM 989 C C . ASN A 1 124 ? -9.762 10.578 -1.460 1.00 75.94 124 ASN A C 1
ATOM 991 O O . ASN A 1 124 ? -10.940 10.377 -1.165 1.00 75.94 124 ASN A O 1
ATOM 995 N N . ALA A 1 125 ? -8.870 9.592 -1.600 1.00 78.38 125 ALA A N 1
ATOM 996 C CA . ALA A 1 125 ? -9.179 8.193 -1.332 1.00 78.38 125 ALA A CA 1
ATOM 997 C C . ALA A 1 125 ? -9.615 7.985 0.125 1.00 78.38 125 ALA A C 1
ATOM 999 O O . ALA A 1 125 ? -10.661 7.385 0.354 1.00 78.38 125 ALA A O 1
ATOM 1000 N N . PHE A 1 126 ? -8.905 8.562 1.103 1.00 76.88 126 PHE A N 1
ATOM 1001 C CA . PHE A 1 126 ? -9.290 8.462 2.513 1.00 76.88 126 PHE A CA 1
ATOM 1002 C C . PHE A 1 126 ? -10.717 8.963 2.768 1.00 76.88 126 PHE A C 1
ATOM 1004 O O . PHE A 1 126 ? -11.508 8.290 3.428 1.00 76.88 126 PHE A O 1
ATOM 1011 N N . LYS A 1 127 ? -11.081 10.120 2.203 1.00 79.25 127 LYS A N 1
ATOM 1012 C CA . LYS A 1 127 ? -12.437 10.676 2.352 1.00 79.25 127 LYS A CA 1
ATOM 1013 C C . LYS A 1 127 ? -13.509 9.731 1.811 1.00 79.25 127 LYS A C 1
ATOM 1015 O O . LYS A 1 127 ? -14.555 9.607 2.434 1.00 79.25 127 LYS A O 1
ATOM 1020 N N . ARG A 1 128 ? -13.241 9.054 0.689 1.00 81.94 128 ARG A N 1
ATOM 1021 C CA . ARG A 1 128 ? -14.162 8.082 0.076 1.00 81.94 128 ARG A CA 1
ATOM 1022 C C . ARG A 1 128 ? -14.321 6.814 0.911 1.00 81.94 128 ARG A C 1
ATOM 1024 O O . ARG A 1 128 ? -15.425 6.301 1.005 1.00 81.94 128 ARG A O 1
ATOM 1031 N N . LEU A 1 129 ? -13.261 6.358 1.580 1.00 79.19 129 LEU A N 1
ATOM 1032 C CA . LEU A 1 129 ? -13.324 5.198 2.480 1.00 79.19 129 LEU A CA 1
ATOM 1033 C C . LEU A 1 129 ? -14.201 5.438 3.723 1.00 79.19 129 LEU A C 1
ATOM 1035 O O . LEU A 1 129 ? -14.648 4.479 4.359 1.00 79.19 129 LEU A O 1
ATOM 1039 N N . MET A 1 130 ? -14.409 6.702 4.098 1.00 76.81 130 MET A N 1
ATOM 1040 C CA . MET A 1 130 ? -15.205 7.103 5.263 1.00 76.81 130 MET A CA 1
ATOM 1041 C C . MET A 1 130 ? -16.690 7.343 4.951 1.00 76.81 130 MET A C 1
ATOM 1043 O O . MET A 1 130 ? -17.456 7.556 5.892 1.00 76.81 130 MET A O 1
ATOM 1047 N N . LEU A 1 131 ? -17.082 7.313 3.673 1.00 69.06 131 LEU A N 1
ATOM 1048 C CA . LEU A 1 131 ? -18.482 7.317 3.233 1.00 69.06 131 LEU A CA 1
ATOM 1049 C C . LEU A 1 131 ? -19.091 5.905 3.344 1.00 69.06 131 LEU A C 1
ATOM 1051 O O . LEU A 1 131 ? -20.332 5.846 3.472 1.00 69.06 131 LEU A O 1
#

Sequence (131 aa):
MKKRMIKSIPLEQGELYGIISGRRILLAKCNPRVEIMEHSTNVPILGAQSYQIKKRHIAIVLCPSPDAAREIDEAFLQTVTRFELSADMQRTDGIFENLIFDALTPREIDLDGDWIFETEEQSNAFKRLML

Radius of gyration: 17.19 Å; chains: 1; bounding box: 44×30×55 Å

pLDDT: mean 86.66, std 10.27, range [55.88, 97.69]